Protein AF-X1NQU2-F1 (afdb_monomer)

Foldseek 3Di:
DDDPPPDAAEEEEEEEADDPPCPVRVVVQVVSVVVVHHYHYPYYHDHPVRQVVVCVVVVGPYYHYDDDPDDD

Secondary structure (DSSP, 8-state):
------PPPEEEEEEESS----HHHHHHHHHHHHTT-EEEEEEEEE-HHHHHHHHHHHT-SEEEE-------

InterPro domains:
  IPR006158 Cobalamin (vitamin B12)-binding domain [PF02310] (10-71)
  IPR006158 Cobalamin (vitamin B12)-binding domain [PS51332] (8-72)
  IPR006159 Methylmalonyl-CoA mutase, C-terminal [TIGR00640] (7-72)
  IPR036724 Cobalamin-binding domain superfamily [SSF52242] (5-72)

Radius of gyration: 13.53 Å; Cα contacts (8 Å, |Δi|>4): 104; chains: 1; bounding box: 26×21×49 Å

Sequence (72 aa):
MKEVPNRKIRVLTAKPGLDGHDRGIKVVARGLREAGMEVIYLGLRLTPEQIAEAAIQEGVDVVGIDCLSGAH

Mean predicted aligned error: 5.2 Å

Structure (mmCIF, N/CA/C/O backbone):
data_AF-X1NQU2-F1
#
_entry.id   AF-X1NQU2-F1
#
loop_
_atom_site.group_PDB
_atom_site.id
_atom_site.type_symbol
_atom_site.label_atom_id
_atom_site.label_alt_id
_atom_site.label_comp_id
_atom_site.label_asym_id
_atom_site.label_entity_id
_atom_site.label_seq_id
_atom_site.pdbx_PDB_ins_code
_atom_site.Cartn_x
_atom_site.Cartn_y
_atom_site.Cartn_z
_atom_site.occupancy
_atom_site.B_iso_or_equiv
_atom_site.auth_seq_id
_atom_site.auth_comp_id
_atom_site.auth_asym_id
_atom_site.auth_atom_id
_atom_site.pdbx_PDB_model_num
ATOM 1 N N . MET A 1 1 ? -11.214 -13.628 24.918 1.00 45.88 1 MET A N 1
ATOM 2 C CA . MET A 1 1 ? -11.496 -12.846 23.695 1.00 45.88 1 MET A CA 1
ATOM 3 C C . MET A 1 1 ? -10.541 -11.662 23.716 1.00 45.88 1 MET A C 1
ATOM 5 O O . MET A 1 1 ? -10.524 -10.983 24.732 1.00 45.88 1 MET A O 1
ATOM 9 N N . LYS A 1 2 ? -9.649 -11.495 22.728 1.00 51.75 2 LYS A N 1
ATOM 10 C CA . LYS A 1 2 ? -8.740 -10.332 22.706 1.00 51.75 2 LYS A CA 1
ATOM 11 C C . LYS A 1 2 ? -9.564 -9.097 22.337 1.00 51.75 2 LYS A C 1
ATOM 13 O O . LYS A 1 2 ? -10.351 -9.183 21.397 1.00 51.75 2 LYS A O 1
ATOM 18 N N . GLU A 1 3 ? -9.418 -8.003 23.082 1.00 57.16 3 GLU A N 1
ATOM 19 C CA . GLU A 1 3 ? -9.981 -6.713 22.678 1.00 57.16 3 GLU A CA 1
ATOM 20 C C . GLU A 1 3 ? -9.467 -6.369 21.281 1.00 57.16 3 GLU A C 1
ATOM 22 O O . GLU A 1 3 ? -8.264 -6.441 21.021 1.00 57.16 3 GLU A O 1
ATOM 27 N N . VAL A 1 4 ? -10.381 -6.034 20.372 1.00 60.91 4 VAL A N 1
ATOM 28 C CA . VAL A 1 4 ? -10.002 -5.437 19.095 1.00 60.91 4 VAL A CA 1
ATOM 29 C C . VAL A 1 4 ? -9.809 -3.954 19.398 1.00 60.91 4 VAL A C 1
ATOM 31 O O . VAL A 1 4 ? -10.792 -3.293 19.742 1.00 60.91 4 VAL A O 1
ATOM 34 N N . PRO A 1 5 ? -8.575 -3.424 19.369 1.00 58.06 5 PRO A N 1
ATOM 35 C CA . PRO A 1 5 ? -8.359 -2.016 19.652 1.00 58.06 5 PRO A CA 1
ATOM 36 C C . PRO A 1 5 ? -9.197 -1.182 18.681 1.00 58.06 5 PRO A C 1
ATOM 38 O O . PRO A 1 5 ? -9.214 -1.455 17.481 1.00 58.06 5 PRO A O 1
ATOM 41 N N . ASN A 1 6 ? -9.877 -0.161 19.206 1.00 74.12 6 ASN A N 1
ATOM 42 C CA . ASN A 1 6 ? -10.694 0.791 18.448 1.00 74.12 6 ASN A CA 1
ATOM 43 C C . ASN A 1 6 ? -9.810 1.752 17.623 1.00 74.12 6 ASN A C 1
ATOM 45 O O . ASN A 1 6 ? -9.931 2.973 17.712 1.00 74.12 6 ASN A O 1
ATOM 49 N N . ARG A 1 7 ? -8.838 1.203 16.887 1.00 87.62 7 ARG A N 1
ATOM 50 C CA . ARG A 1 7 ? -7.955 1.942 15.990 1.00 87.62 7 ARG A CA 1
ATOM 51 C C . ARG A 1 7 ? -8.498 1.846 14.571 1.00 87.62 7 ARG A C 1
ATOM 53 O O . ARG A 1 7 ? -9.041 0.817 14.174 1.00 87.62 7 ARG A O 1
ATOM 60 N N . LYS A 1 8 ? -8.340 2.924 13.804 1.00 93.12 8 LYS A N 1
ATOM 61 C CA . LYS A 1 8 ? -8.666 2.921 12.375 1.00 93.12 8 LYS A CA 1
ATOM 62 C C . LYS A 1 8 ? -7.816 1.869 11.665 1.00 93.12 8 LYS A C 1
ATOM 64 O O . LYS A 1 8 ? -6.636 1.735 11.979 1.00 93.12 8 LYS A O 1
ATOM 69 N N . ILE A 1 9 ? -8.415 1.172 10.701 1.00 96.38 9 ILE A N 1
ATOM 70 C CA . ILE A 1 9 ? -7.677 0.291 9.791 1.00 96.38 9 ILE A CA 1
ATOM 71 C C . ILE A 1 9 ? -6.677 1.159 9.027 1.00 96.38 9 ILE A C 1
ATOM 73 O O . ILE A 1 9 ? -7.063 2.177 8.443 1.00 96.38 9 ILE A O 1
ATOM 77 N N . ARG A 1 10 ? -5.404 0.767 9.049 1.00 97.75 10 ARG A N 1
ATOM 78 C CA . ARG A 1 10 ? -4.317 1.451 8.348 1.00 97.75 10 ARG A CA 1
ATOM 79 C C . ARG A 1 10 ? -3.964 0.667 7.094 1.00 97.75 10 ARG A C 1
ATOM 81 O O . ARG A 1 10 ? -3.635 -0.516 7.167 1.00 97.75 10 ARG A O 1
ATOM 88 N N . VAL A 1 11 ? -4.037 1.323 5.943 1.00 98.50 11 VAL A N 1
ATOM 89 C CA . VAL A 1 11 ? -3.788 0.716 4.635 1.00 98.50 11 VAL A CA 1
ATOM 90 C C . VAL A 1 11 ? -2.598 1.395 3.980 1.00 98.50 11 VAL A C 1
ATOM 92 O O . VAL A 1 11 ? -2.618 2.601 3.738 1.00 98.50 11 VAL A O 1
ATOM 95 N N . LEU A 1 12 ? -1.575 0.621 3.643 1.00 98.50 12 LEU A N 1
ATOM 96 C CA . LEU A 1 12 ? -0.489 1.074 2.787 1.00 98.50 12 LEU A CA 1
ATOM 97 C C . LEU A 1 12 ? -0.823 0.740 1.342 1.00 98.50 12 LEU A C 1
ATOM 99 O O . LEU A 1 12 ? -1.228 -0.374 1.039 1.00 98.50 12 LEU A O 1
ATOM 103 N N . THR A 1 13 ? -0.644 1.693 0.442 1.00 97.75 13 THR A N 1
ATOM 104 C CA . THR A 1 13 ? -0.889 1.524 -0.988 1.00 97.75 13 THR A CA 1
ATOM 105 C C . THR A 1 13 ? 0.368 1.856 -1.773 1.00 97.75 13 THR A C 1
ATOM 107 O O . THR A 1 13 ? 1.015 2.874 -1.515 1.00 97.75 13 THR A O 1
ATOM 110 N N . ALA A 1 14 ? 0.733 0.993 -2.716 1.00 95.81 14 ALA A N 1
ATOM 111 C CA . ALA A 1 14 ? 1.970 1.122 -3.472 1.00 95.81 14 ALA A CA 1
ATOM 112 C C . ALA A 1 14 ? 1.853 0.517 -4.872 1.00 95.81 14 ALA A C 1
ATOM 114 O O . ALA A 1 14 ? 1.022 -0.359 -5.129 1.00 95.81 14 ALA A O 1
ATOM 115 N N . LYS A 1 15 ? 2.735 0.969 -5.764 1.00 93.00 15 LYS A N 1
ATOM 116 C CA . LYS A 1 15 ? 2.888 0.418 -7.106 1.00 93.00 15 LYS A CA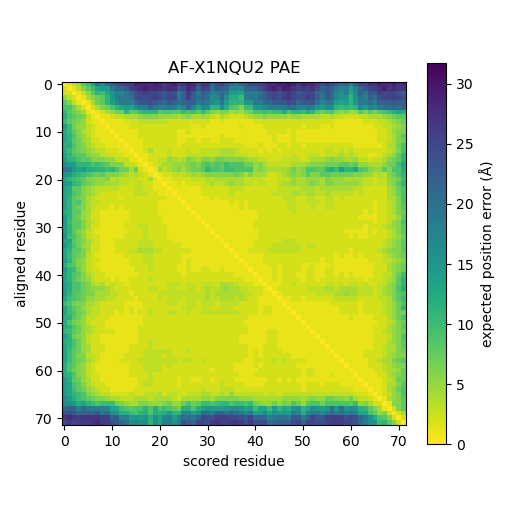 1
ATOM 117 C C . LYS A 1 15 ? 4.346 0.011 -7.350 1.00 93.00 15 LYS A C 1
ATOM 119 O O . LYS A 1 15 ? 5.206 0.891 -7.480 1.00 93.00 15 LYS A O 1
ATOM 124 N N . PRO A 1 16 ? 4.643 -1.297 -7.395 1.00 91.94 16 PRO A N 1
ATOM 125 C CA . PRO A 1 16 ? 5.989 -1.770 -7.659 1.00 91.94 16 PRO A CA 1
ATOM 126 C C . PRO A 1 16 ? 6.376 -1.601 -9.132 1.00 91.94 16 PRO A C 1
ATOM 128 O O . PRO A 1 16 ? 5.534 -1.653 -10.030 1.00 91.94 16 PRO A O 1
ATOM 131 N N . GLY A 1 17 ? 7.679 -1.465 -9.380 1.00 88.44 17 GLY A N 1
ATOM 132 C CA . GLY A 1 17 ? 8.244 -1.458 -10.732 1.00 88.44 17 GLY A CA 1
ATOM 133 C C . GLY A 1 17 ? 8.050 -0.149 -11.508 1.00 88.44 17 GLY A C 1
ATOM 134 O O . GLY A 1 17 ? 7.580 0.856 -10.989 1.00 88.44 17 GLY A O 1
ATOM 135 N N . LEU A 1 18 ? 8.463 -0.136 -12.777 1.00 84.38 18 LEU A N 1
ATOM 136 C CA . LEU A 1 18 ? 8.597 1.098 -13.572 1.00 84.38 18 LEU A CA 1
ATOM 137 C C . LEU A 1 18 ?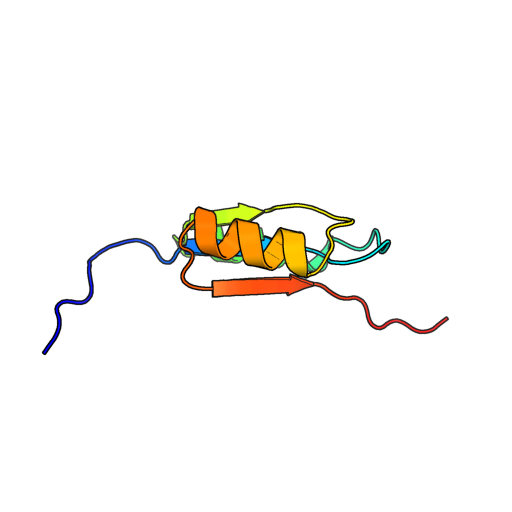 7.277 1.667 -14.116 1.00 84.38 18 LEU A C 1
ATOM 139 O O . LEU A 1 18 ? 7.274 2.737 -14.730 1.00 84.38 18 LEU A O 1
ATOM 143 N N . ASP A 1 19 ? 6.171 0.969 -13.884 1.00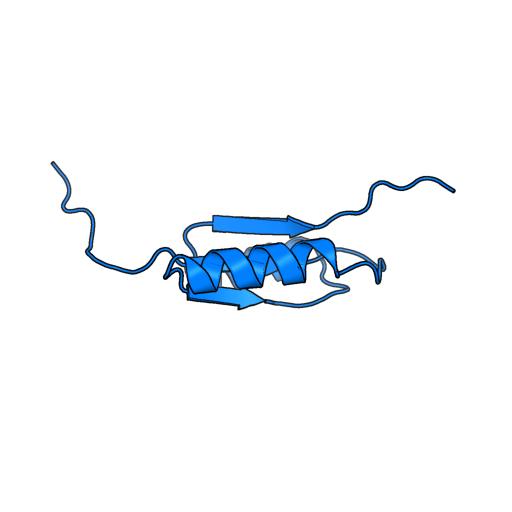 80.94 19 ASP A N 1
ATOM 144 C CA . ASP A 1 19 ? 4.861 1.316 -14.408 1.00 80.94 19 ASP A CA 1
ATOM 145 C C . ASP A 1 19 ? 4.326 2.634 -13.808 1.00 80.94 19 ASP A C 1
ATOM 147 O O . ASP A 1 19 ? 4.275 2.824 -12.593 1.00 80.94 19 ASP A O 1
ATOM 151 N N . GLY A 1 20 ? 3.916 3.559 -14.680 1.00 85.19 20 GLY A N 1
ATOM 152 C CA . GLY A 1 20 ? 3.364 4.865 -14.310 1.00 85.19 20 GLY A CA 1
ATOM 153 C C . GLY A 1 20 ? 1.847 4.880 -14.093 1.00 85.19 20 GLY A C 1
ATOM 154 O O . GLY A 1 20 ? 1.301 5.915 -13.710 1.00 85.19 20 GLY A O 1
ATOM 155 N N . HIS A 1 21 ? 1.145 3.775 -14.358 1.00 89.88 21 HIS A N 1
ATOM 156 C CA . HIS A 1 21 ? -0.318 3.726 -14.313 1.00 89.88 21 HIS A CA 1
ATOM 157 C C . HIS A 1 21 ? -0.863 3.662 -12.885 1.00 89.88 21 HIS A C 1
ATOM 159 O O . HIS A 1 21 ? -1.142 2.587 -12.384 1.00 89.88 21 HIS A O 1
ATOM 165 N N . ASP A 1 22 ? -1.073 4.802 -12.234 1.00 91.31 22 ASP A N 1
ATOM 166 C CA . ASP A 1 22 ? -1.459 4.837 -10.813 1.00 91.31 22 ASP A CA 1
ATOM 167 C C . ASP A 1 22 ? -2.876 5.344 -10.535 1.00 91.31 22 ASP A C 1
ATOM 169 O O . ASP A 1 22 ? -3.273 5.594 -9.394 1.00 91.31 22 ASP A O 1
ATOM 173 N N . ARG A 1 23 ? -3.675 5.495 -11.591 1.00 92.00 23 ARG A N 1
ATOM 174 C CA . ARG A 1 23 ? -5.060 5.959 -11.462 1.00 92.00 23 ARG A CA 1
ATOM 175 C C . ARG A 1 23 ? -5.901 4.999 -10.626 1.00 92.00 23 ARG A C 1
ATOM 177 O O . ARG A 1 23 ? -6.647 5.465 -9.769 1.00 92.00 23 ARG A O 1
ATOM 184 N N . GLY A 1 24 ? -5.761 3.690 -10.853 1.00 92.06 24 GLY A N 1
ATOM 185 C CA . GLY A 1 24 ? -6.525 2.662 -10.142 1.00 92.06 24 GLY A CA 1
ATOM 186 C C . GLY A 1 24 ? -6.321 2.755 -8.633 1.00 92.06 24 GLY A C 1
ATOM 187 O O . GLY A 1 24 ? -7.282 2.949 -7.884 1.00 92.06 24 GLY A O 1
ATOM 188 N N . ILE A 1 25 ? -5.061 2.739 -8.189 1.00 94.62 25 ILE A N 1
ATOM 189 C CA . ILE A 1 25 ? -4.746 2.805 -6.760 1.00 94.62 25 ILE A CA 1
ATOM 190 C C . ILE A 1 25 ? -5.145 4.128 -6.117 1.00 94.62 25 ILE A C 1
ATOM 192 O O . ILE A 1 25 ? -5.604 4.129 -4.980 1.00 94.62 25 ILE A O 1
ATOM 196 N N . LYS A 1 26 ? -5.048 5.255 -6.834 1.00 94.75 26 LYS A N 1
ATOM 197 C CA . LYS A 1 26 ? -5.484 6.561 -6.315 1.00 94.75 26 LYS A CA 1
ATOM 198 C C . LYS A 1 26 ? -6.988 6.610 -6.055 1.00 94.75 26 LYS A C 1
ATOM 200 O O . LYS A 1 26 ? -7.404 7.163 -5.036 1.00 94.75 26 LYS A O 1
ATOM 205 N N . VAL A 1 27 ? -7.797 6.026 -6.942 1.00 96.94 27 VAL A N 1
ATOM 206 C CA . VAL A 1 27 ? -9.257 5.945 -6.762 1.00 96.94 27 VAL A CA 1
ATOM 207 C C . VAL A 1 27 ? -9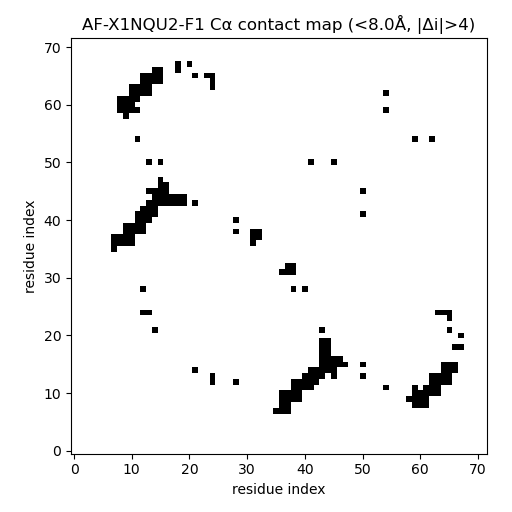.600 5.065 -5.561 1.00 96.94 27 VAL A C 1
ATOM 209 O O . VAL A 1 27 ? -10.371 5.486 -4.701 1.00 96.94 27 VAL A O 1
ATOM 212 N N . VAL A 1 28 ? -8.969 3.894 -5.445 1.00 96.81 28 VAL A N 1
ATOM 213 C CA . VAL A 1 28 ? -9.162 2.999 -4.292 1.00 96.81 28 VAL A CA 1
ATOM 214 C C . VAL A 1 28 ? -8.724 3.678 -2.992 1.00 96.81 28 VAL A C 1
ATOM 216 O O . VAL A 1 28 ? -9.488 3.720 -2.033 1.00 96.81 28 VAL A O 1
ATOM 219 N N . ALA A 1 29 ? -7.538 4.289 -2.964 1.00 97.19 29 ALA A N 1
ATOM 220 C CA . ALA A 1 29 ? -7.013 4.983 -1.791 1.00 97.19 29 ALA A CA 1
ATOM 221 C C . ALA A 1 29 ? -7.920 6.134 -1.335 1.00 97.19 29 ALA A C 1
ATOM 223 O O . ALA A 1 29 ? -8.027 6.401 -0.140 1.00 97.19 29 ALA A O 1
ATOM 224 N N . ARG A 1 30 ? -8.583 6.827 -2.268 1.00 97.75 30 ARG A N 1
ATOM 225 C CA . ARG A 1 30 ? -9.605 7.823 -1.934 1.00 97.75 30 ARG A CA 1
ATOM 226 C C . ARG A 1 30 ? -10.826 7.174 -1.279 1.00 97.75 30 ARG A C 1
ATOM 228 O O . ARG A 1 30 ? -11.207 7.615 -0.200 1.00 97.75 30 ARG A O 1
ATOM 235 N N . GLY A 1 31 ? -11.383 6.121 -1.877 1.00 98.38 31 GLY A N 1
ATOM 236 C CA . GLY A 1 31 ? -12.546 5.418 -1.324 1.00 98.38 31 GLY A CA 1
ATOM 237 C C . GLY A 1 31 ? -12.291 4.844 0.075 1.00 98.38 31 GLY A C 1
ATOM 238 O O . GLY A 1 31 ? -13.130 4.965 0.960 1.00 98.38 31 GLY A O 1
ATOM 239 N N . LEU A 1 32 ? -11.094 4.300 0.319 1.00 98.00 32 LEU A N 1
ATOM 240 C CA . LEU A 1 32 ? -10.692 3.808 1.642 1.00 98.00 32 LEU A CA 1
ATOM 241 C C . LEU A 1 32 ? -10.640 4.933 2.692 1.00 98.00 32 LEU A C 1
ATOM 243 O O . LEU A 1 32 ? -11.102 4.746 3.818 1.00 98.00 32 LEU A O 1
ATOM 247 N N . ARG A 1 33 ? -10.135 6.121 2.325 1.00 97.75 33 ARG A N 1
ATOM 248 C CA . ARG A 1 33 ? -10.156 7.300 3.213 1.00 97.75 33 ARG A CA 1
ATOM 249 C C . ARG A 1 33 ? -11.579 7.774 3.495 1.00 97.75 33 ARG A C 1
ATOM 251 O O . ARG A 1 33 ? -11.893 8.084 4.640 1.00 97.75 33 ARG A O 1
ATOM 258 N N . GLU A 1 34 ? -12.437 7.808 2.477 1.00 98.12 34 GLU A N 1
ATOM 259 C CA . GLU A 1 34 ? -13.858 8.158 2.619 1.00 98.12 34 GLU A CA 1
ATOM 260 C C . GLU A 1 34 ? -14.601 7.158 3.527 1.00 98.12 34 GLU A C 1
ATOM 262 O O . GLU A 1 34 ? -15.481 7.555 4.287 1.00 98.12 34 GLU A O 1
ATOM 267 N N . ALA A 1 35 ? -14.179 5.890 3.544 1.00 97.25 35 ALA A N 1
ATOM 268 C CA . ALA A 1 35 ? -14.664 4.862 4.468 1.00 97.25 35 ALA A CA 1
ATOM 269 C C . ALA A 1 35 ? -14.078 4.959 5.896 1.00 97.25 35 ALA A C 1
ATOM 271 O O . ALA A 1 35 ? -14.361 4.110 6.741 1.00 97.25 35 ALA A O 1
ATOM 272 N N . GLY A 1 36 ? -13.259 5.975 6.190 1.00 96.31 36 GLY A N 1
ATOM 273 C CA . GLY A 1 36 ? -12.718 6.241 7.526 1.00 96.31 36 GLY A CA 1
ATOM 274 C C . GLY A 1 36 ? -11.398 5.536 7.856 1.00 96.31 36 GLY A C 1
ATOM 275 O O . GLY A 1 36 ? -10.947 5.625 9.001 1.00 96.31 36 GLY A O 1
ATOM 276 N N . MET A 1 37 ? -10.765 4.875 6.883 1.00 97.69 37 MET A N 1
ATOM 277 C CA . MET A 1 37 ? -9.451 4.244 7.051 1.00 97.69 37 MET A CA 1
ATOM 278 C C . MET A 1 37 ? -8.326 5.280 6.978 1.00 97.69 37 MET A C 1
ATOM 280 O O . MET A 1 37 ? -8.434 6.309 6.307 1.00 97.69 37 MET A O 1
ATOM 284 N N . GLU A 1 38 ? -7.216 5.000 7.650 1.00 97.88 38 GLU A N 1
ATOM 285 C CA . GLU A 1 38 ? -5.978 5.752 7.457 1.00 97.88 38 GLU A CA 1
ATOM 286 C C . GLU A 1 38 ? -5.229 5.145 6.272 1.00 97.88 38 GLU A C 1
ATOM 288 O O . GLU A 1 38 ? -4.993 3.941 6.240 1.00 97.88 38 GLU A O 1
ATOM 293 N N . VAL A 1 39 ? -4.878 5.955 5.273 1.00 98.06 39 VAL A N 1
ATOM 294 C CA . VAL A 1 39 ? -4.281 5.439 4.035 1.00 98.06 39 VAL A CA 1
ATOM 295 C C . VAL A 1 39 ? -2.968 6.140 3.733 1.00 98.06 39 VAL A C 1
ATOM 297 O O . VAL A 1 39 ? -2.943 7.352 3.488 1.00 98.06 39 VAL A O 1
ATOM 300 N N . ILE A 1 40 ? -1.905 5.348 3.669 1.00 98.06 40 ILE A N 1
ATOM 301 C CA . ILE A 1 40 ? -0.550 5.746 3.299 1.00 98.06 40 ILE A CA 1
ATOM 302 C C . ILE A 1 40 ? -0.360 5.395 1.826 1.00 98.06 40 ILE A C 1
ATOM 304 O O . ILE A 1 40 ? -0.584 4.257 1.420 1.00 98.06 40 ILE A O 1
ATOM 308 N N . TYR A 1 41 ? 0.020 6.367 1.002 1.00 96.50 41 TYR A N 1
ATOM 309 C CA . TYR A 1 41 ? 0.339 6.131 -0.407 1.00 96.50 41 TYR A CA 1
ATOM 310 C C . TYR A 1 41 ? 1.835 6.323 -0.616 1.00 96.50 41 TYR A C 1
ATOM 312 O O . TYR A 1 41 ? 2.314 7.451 -0.542 1.00 96.50 41 TYR A O 1
ATOM 320 N N . LEU A 1 42 ? 2.561 5.230 -0.866 1.00 95.56 42 LEU A N 1
ATOM 321 C CA . LEU A 1 42 ? 4.010 5.278 -1.074 1.00 95.56 42 LEU A CA 1
ATOM 322 C C . LEU A 1 42 ? 4.402 5.765 -2.475 1.00 95.56 42 LEU A C 1
ATOM 324 O O . LEU A 1 42 ? 5.552 6.133 -2.699 1.00 95.56 42 LEU A O 1
ATOM 328 N N . GLY A 1 43 ? 3.467 5.773 -3.426 1.00 92.31 43 GLY A N 1
ATOM 329 C CA . GLY A 1 43 ? 3.752 6.171 -4.800 1.00 92.31 43 GLY A CA 1
ATOM 330 C C . GLY A 1 43 ? 4.194 5.017 -5.699 1.00 92.31 43 GLY A C 1
ATOM 331 O O . GLY A 1 43 ? 3.720 3.885 -5.575 1.00 92.31 43 GLY A O 1
ATOM 332 N N . LEU A 1 44 ? 5.054 5.357 -6.661 1.00 93.31 44 LEU A N 1
ATOM 333 C CA . LEU A 1 44 ? 5.432 4.537 -7.817 1.00 93.31 44 LEU A CA 1
ATOM 334 C C . LEU A 1 44 ? 6.895 4.123 -7.744 1.00 93.31 44 LEU A C 1
ATOM 336 O O . LEU A 1 44 ? 7.685 4.786 -7.076 1.00 93.31 44 LEU A O 1
ATOM 340 N N . ARG A 1 45 ? 7.278 3.134 -8.560 1.00 90.81 45 ARG A N 1
ATOM 341 C CA . ARG A 1 45 ? 8.691 2.784 -8.801 1.00 90.81 45 ARG A CA 1
ATOM 342 C C . ARG A 1 45 ? 9.427 2.329 -7.555 1.00 90.81 45 ARG A C 1
ATOM 344 O O . ARG A 1 45 ? 10.612 2.594 -7.391 1.00 90.81 45 ARG A O 1
ATOM 351 N N . LEU A 1 46 ? 8.702 1.605 -6.716 1.00 92.94 46 LEU A N 1
ATOM 352 C CA . LEU A 1 46 ? 9.230 0.977 -5.518 1.00 92.94 46 LEU A CA 1
ATOM 353 C C . LEU A 1 46 ? 9.610 -0.471 -5.825 1.00 92.94 46 LEU A C 1
ATOM 355 O O . LEU A 1 46 ? 8.981 -1.126 -6.664 1.00 92.94 46 LEU A O 1
ATOM 359 N N . THR A 1 47 ? 10.624 -0.988 -5.141 1.00 94.62 47 THR A N 1
ATOM 360 C CA . THR A 1 47 ? 10.876 -2.431 -5.120 1.00 94.62 47 THR A CA 1
ATOM 361 C C . THR A 1 47 ? 9.942 -3.113 -4.114 1.00 94.62 47 THR A C 1
ATOM 363 O O . THR A 1 47 ? 9.463 -2.463 -3.177 1.00 94.62 47 THR A O 1
ATOM 366 N N . PRO A 1 48 ? 9.661 -4.418 -4.270 1.00 94.69 48 PRO A N 1
ATOM 367 C CA . PRO A 1 48 ? 8.899 -5.174 -3.278 1.00 94.69 48 PRO A CA 1
ATOM 368 C C . PRO A 1 48 ? 9.477 -5.067 -1.860 1.00 94.69 48 PRO A C 1
ATOM 370 O O . PRO A 1 48 ? 8.718 -4.944 -0.901 1.00 94.69 48 PRO A O 1
ATOM 373 N N . GLU A 1 49 ? 10.804 -5.045 -1.726 1.00 97.69 49 GLU A N 1
ATOM 374 C CA . GLU A 1 49 ? 11.506 -4.934 -0.442 1.00 97.69 49 GLU A CA 1
ATOM 375 C C . GLU A 1 49 ? 11.233 -3.585 0.225 1.00 97.69 49 GLU A C 1
ATOM 377 O O . GLU A 1 49 ? 10.901 -3.549 1.406 1.00 97.69 49 GLU A O 1
ATOM 382 N N . GLN A 1 50 ? 11.282 -2.484 -0.535 1.00 97.56 50 GLN A N 1
ATOM 383 C CA . GLN A 1 50 ? 10.952 -1.151 -0.018 1.00 97.56 50 GLN A CA 1
ATOM 384 C C . GLN A 1 50 ? 9.504 -1.077 0.478 1.00 97.56 50 GLN A C 1
ATOM 386 O O . GLN A 1 50 ? 9.228 -0.460 1.505 1.00 97.56 50 GLN A O 1
ATOM 391 N N . ILE A 1 51 ? 8.573 -1.714 -0.239 1.00 97.62 51 ILE A N 1
ATOM 392 C CA . ILE A 1 51 ? 7.159 -1.755 0.153 1.00 97.62 51 ILE A CA 1
ATOM 393 C C . ILE A 1 51 ? 6.983 -2.576 1.435 1.00 97.62 51 ILE A C 1
ATOM 395 O O . ILE A 1 51 ? 6.270 -2.147 2.341 1.00 97.62 51 ILE A O 1
ATOM 399 N N . ALA A 1 52 ? 7.627 -3.742 1.520 1.00 98.06 52 ALA A N 1
ATOM 400 C CA . ALA A 1 52 ? 7.557 -4.611 2.690 1.00 98.06 52 ALA A CA 1
ATOM 401 C C . ALA A 1 52 ? 8.154 -3.939 3.934 1.00 98.06 52 ALA A C 1
ATOM 403 O O . ALA A 1 52 ? 7.544 -3.963 5.002 1.00 98.06 52 A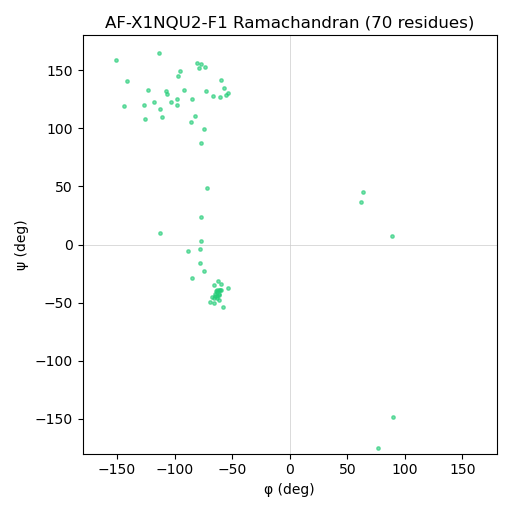LA A O 1
ATOM 404 N N . GLU A 1 53 ? 9.310 -3.294 3.788 1.00 98.50 53 GLU A N 1
ATOM 405 C CA . GLU A 1 53 ? 9.963 -2.575 4.876 1.00 98.50 53 GLU A CA 1
ATOM 406 C C . GLU A 1 53 ? 9.109 -1.402 5.366 1.00 98.50 53 GLU A C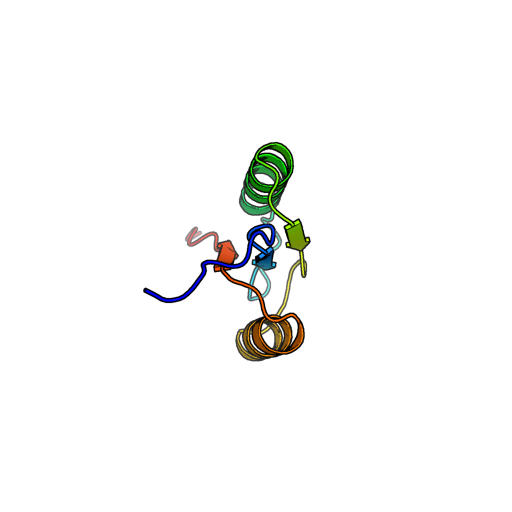 1
ATOM 408 O O . GLU A 1 53 ? 8.857 -1.290 6.566 1.00 98.50 53 GLU A O 1
ATOM 413 N N . ALA A 1 54 ? 8.562 -0.597 4.452 1.00 98.38 54 ALA A N 1
ATOM 414 C CA . ALA A 1 54 ? 7.638 0.472 4.810 1.00 98.38 54 ALA A CA 1
ATOM 415 C C . ALA A 1 54 ? 6.372 -0.060 5.503 1.00 98.38 54 ALA A C 1
ATOM 417 O O . ALA A 1 54 ? 5.917 0.529 6.476 1.00 98.38 54 ALA A O 1
ATOM 418 N N . ALA A 1 55 ? 5.816 -1.194 5.065 1.00 98.31 55 ALA A N 1
ATOM 419 C CA . ALA A 1 55 ? 4.647 -1.793 5.709 1.00 98.31 55 ALA A CA 1
ATOM 420 C C . ALA A 1 55 ? 4.925 -2.232 7.156 1.00 98.31 55 ALA A C 1
ATOM 422 O O . ALA A 1 55 ? 4.071 -2.044 8.026 1.00 98.31 55 ALA A O 1
ATOM 423 N N . ILE A 1 56 ? 6.116 -2.778 7.421 1.00 98.19 56 ILE A N 1
ATOM 424 C CA . ILE A 1 56 ? 6.554 -3.160 8.771 1.00 98.19 56 ILE A CA 1
ATOM 425 C C . ILE A 1 56 ? 6.785 -1.917 9.633 1.00 98.19 56 ILE A C 1
ATOM 427 O O . ILE A 1 56 ? 6.273 -1.858 10.749 1.00 98.19 56 ILE A O 1
ATOM 431 N N . GLN A 1 57 ? 7.527 -0.932 9.119 1.00 98.06 57 GLN A N 1
ATOM 432 C CA . GLN A 1 57 ? 7.8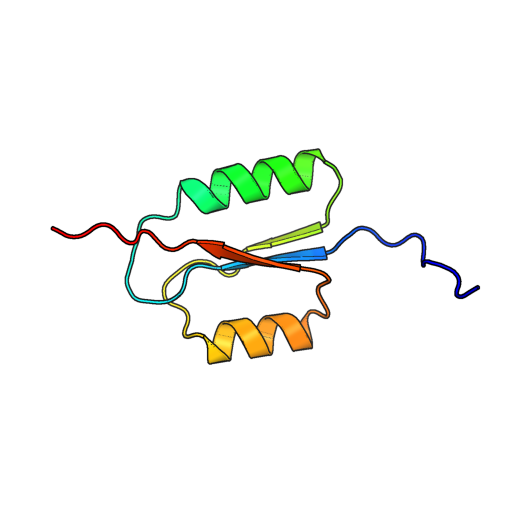40 0.307 9.837 1.00 98.06 57 GLN A CA 1
ATOM 433 C C . GLN A 1 57 ? 6.574 1.092 10.183 1.00 98.06 57 GLN A C 1
ATOM 435 O O . GLN A 1 57 ? 6.421 1.567 11.306 1.00 98.06 57 GLN A O 1
ATOM 440 N N . GLU A 1 58 ? 5.639 1.176 9.239 1.00 97.38 58 GLU A N 1
ATOM 441 C CA . GLU A 1 58 ? 4.357 1.828 9.457 1.00 97.38 58 GLU A CA 1
ATOM 442 C C . GLU A 1 58 ? 3.416 0.980 10.314 1.00 97.38 58 GLU A C 1
ATOM 444 O O . GLU A 1 58 ? 2.526 1.534 10.939 1.00 97.38 58 GLU A O 1
ATOM 449 N N . GLY A 1 59 ? 3.568 -0.343 10.397 1.00 96.69 59 GLY A N 1
ATOM 450 C CA . GLY A 1 59 ? 2.673 -1.192 11.193 1.00 96.69 59 GLY A CA 1
ATOM 451 C C . GLY A 1 59 ? 1.226 -1.170 10.682 1.00 96.69 59 GLY A C 1
ATOM 452 O O . GLY A 1 59 ? 0.277 -0.996 11.465 1.00 96.69 59 GLY A O 1
ATOM 453 N N . VAL A 1 60 ? 1.067 -1.291 9.360 1.00 97.88 60 VAL A N 1
ATOM 454 C CA . VAL A 1 60 ? -0.237 -1.282 8.679 1.00 97.88 60 VAL A CA 1
ATOM 455 C C . VAL A 1 60 ? -0.983 -2.608 8.813 1.00 97.88 60 VAL A C 1
ATOM 457 O O . VAL A 1 60 ? -0.384 -3.663 9.004 1.00 97.88 60 VAL A O 1
ATOM 460 N N . ASP A 1 61 ? -2.308 -2.553 8.692 1.00 97.25 61 ASP A N 1
ATOM 461 C CA . ASP A 1 61 ? -3.182 -3.729 8.720 1.00 97.25 61 ASP A CA 1
ATOM 462 C C . ASP A 1 61 ? -3.299 -4.392 7.339 1.00 97.25 61 ASP A C 1
ATOM 464 O O . ASP A 1 61 ? -3.535 -5.595 7.236 1.00 97.25 61 ASP A O 1
ATOM 468 N N . VAL A 1 62 ? -3.165 -3.599 6.270 1.00 97.31 62 VAL A N 1
ATOM 469 C CA . VAL A 1 62 ? -3.362 -4.035 4.882 1.00 97.3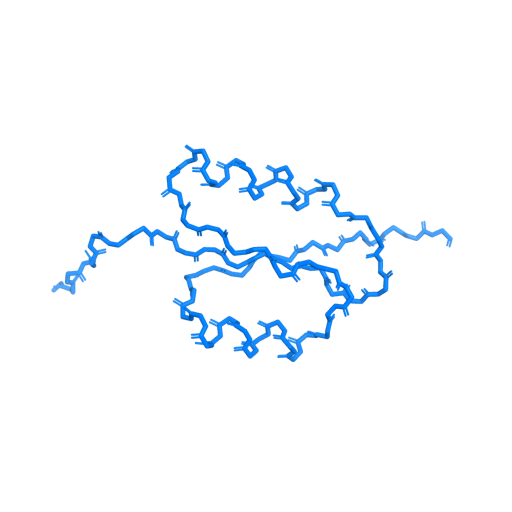1 62 VAL A CA 1
ATOM 470 C C . VAL A 1 62 ? -2.323 -3.385 3.969 1.00 97.31 62 VAL A C 1
ATOM 472 O O . VAL A 1 62 ? -2.039 -2.193 4.089 1.00 97.31 62 VAL A O 1
ATOM 475 N N . VAL A 1 63 ? -1.813 -4.155 3.005 1.00 97.75 63 VAL A N 1
ATOM 476 C CA . VAL A 1 63 ? -1.003 -3.657 1.885 1.00 97.75 63 VAL A CA 1
ATOM 477 C C . VAL A 1 63 ? -1.792 -3.830 0.585 1.00 97.75 63 VAL A C 1
ATOM 479 O O . VAL A 1 63 ? -2.116 -4.946 0.190 1.00 97.75 63 VAL A O 1
ATOM 482 N N . GLY A 1 64 ? -2.114 -2.720 -0.074 1.00 96.25 64 GLY A N 1
ATOM 483 C CA . GLY A 1 64 ? -2.747 -2.667 -1.387 1.00 96.25 64 GLY A CA 1
ATOM 484 C C . GLY A 1 64 ? -1.714 -2.438 -2.487 1.00 96.25 64 GLY A C 1
ATOM 485 O O . GLY A 1 64 ? -1.029 -1.415 -2.498 1.00 96.25 64 GLY A O 1
ATOM 486 N N . ILE A 1 65 ? -1.629 -3.376 -3.428 1.00 94.75 65 ILE A N 1
ATOM 487 C CA . ILE A 1 65 ? -0.727 -3.297 -4.57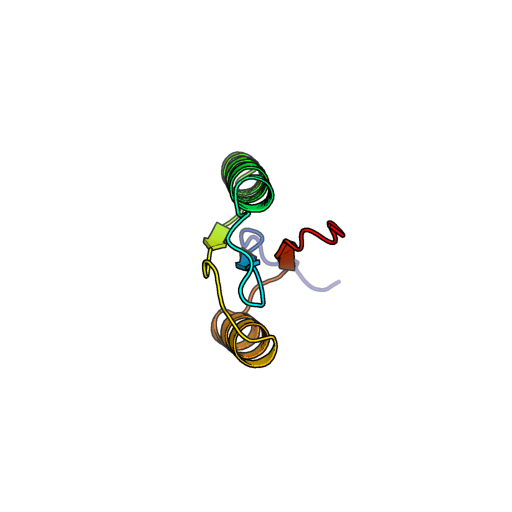7 1.00 94.75 65 ILE A CA 1
ATOM 488 C C . ILE A 1 65 ? -1.528 -3.024 -5.840 1.00 94.75 65 ILE A C 1
ATOM 490 O O . ILE A 1 65 ? -2.517 -3.701 -6.115 1.00 94.75 65 ILE A O 1
ATOM 494 N N . ASP A 1 66 ? -1.064 -2.060 -6.623 1.00 91.06 66 ASP A N 1
ATOM 495 C CA . ASP A 1 66 ? -1.552 -1.833 -7.974 1.00 91.06 66 ASP A CA 1
ATOM 496 C C . ASP A 1 66 ? -0.528 -2.296 -8.995 1.00 91.06 66 ASP A C 1
ATOM 498 O O . ASP A 1 66 ? 0.650 -1.958 -8.933 1.00 91.06 66 ASP A O 1
ATOM 502 N N . CYS A 1 67 ? -0.988 -3.092 -9.943 1.00 85.62 67 CYS A N 1
ATOM 503 C CA . CYS A 1 67 ? -0.175 -3.635 -11.009 1.00 85.62 67 CYS A CA 1
ATOM 504 C C . CYS A 1 67 ? -1.048 -3.667 -12.254 1.00 85.62 67 CYS A C 1
ATOM 506 O O . CYS A 1 67 ? -2.084 -4.333 -12.268 1.00 85.62 67 CYS A O 1
ATOM 508 N N . LEU A 1 68 ? -0.642 -2.948 -13.297 1.00 82.25 68 LEU A N 1
ATOM 509 C CA . LEU A 1 68 ? -1.251 -3.135 -14.600 1.00 82.25 68 LEU A CA 1
ATOM 510 C C . LEU A 1 68 ? -0.506 -4.285 -15.281 1.00 82.25 68 LEU A C 1
ATOM 512 O O . LEU A 1 68 ? 0.609 -4.103 -15.757 1.00 82.25 68 LEU A O 1
ATOM 516 N N . SER A 1 69 ? -1.118 -5.469 -15.355 1.00 66.06 69 SER A N 1
ATOM 517 C CA . SER A 1 69 ? -0.556 -6.631 -16.066 1.00 66.06 69 SER A CA 1
ATOM 518 C C . SER A 1 69 ? -0.705 -6.530 -17.597 1.00 66.06 69 SER A C 1
ATOM 520 O O . SER A 1 69 ? -0.776 -7.546 -18.287 1.00 66.06 69 SER A O 1
ATOM 522 N N . GLY A 1 70 ? -0.839 -5.313 -18.131 1.00 61.06 70 GLY A N 1
ATOM 523 C CA . GLY A 1 70 ? -1.191 -5.048 -19.521 1.00 61.06 70 GLY A CA 1
ATOM 524 C C . GLY A 1 70 ? -0.023 -5.318 -20.457 1.00 61.06 70 GLY A C 1
ATOM 525 O O . GLY A 1 70 ? 0.851 -4.471 -20.611 1.00 61.06 70 GLY A O 1
ATOM 526 N N . ALA A 1 71 ? -0.044 -6.493 -21.082 1.00 52.81 71 ALA A N 1
ATOM 527 C CA . ALA A 1 71 ? 0.717 -6.791 -22.282 1.00 52.81 71 ALA A CA 1
ATOM 528 C C . ALA A 1 71 ? 0.422 -5.751 -23.374 1.00 52.81 71 ALA A C 1
ATOM 530 O O . ALA A 1 71 ? -0.744 -5.491 -23.680 1.00 52.81 71 ALA A O 1
ATOM 531 N N . HIS A 1 72 ? 1.487 -5.209 -23.962 1.00 46.84 72 HIS A N 1
ATOM 532 C CA . HIS A 1 72 ? 1.521 -4.712 -25.332 1.00 46.84 72 HIS A CA 1
ATOM 533 C C . HIS A 1 72 ? 2.937 -4.831 -25.889 1.00 46.84 72 HIS A C 1
ATOM 535 O O . HIS A 1 72 ? 3.887 -4.498 -25.146 1.00 46.84 72 HIS A O 1
#

Nearest PDB structures (foldseek):
  4r3u-assembly1_C  TM=9.734E-01  e=2.977E-07  Aquincola tertiaricarbonis
  1fmf-assembly1_A  TM=7.948E-01  e=3.111E-03  Clostridium tetanomorphum
  4jgi-assembly3_B-2  TM=7.963E-01  e=6.998E-03  Desulfitobacterium hafniense
  7xcn-assembly1_R  TM=9.329E-01  e=1.367E-01  Methanosarcina barkeri MS
  8jbt-assembly1_A  TM=7.652E-01  e=4.052E-02  Chloracidobacterium thermophilum

Solvent-accessible surface area (backbone atoms only — not comparable to full-atom values): 4439 Å² total; per-residue (Å²): 133,81,82,75,74,96,63,68,58,28,34,37,34,38,24,59,43,88,62,80,84,54,65,66,52,53,54,50,50,48,53,44,40,75,72,62,32,46,67,47,73,76,50,61,59,36,53,71,66,58,53,52,51,49,42,60,76,68,64,46,78,42,81,47,78,44,78,83,86,75,85,127

pLDDT: mean 89.61, std 13.85, range [45.88, 98.5]

Organism: NCBI:txid412755